Protein AF-A0A8B6LF39-F1 (afdb_monomer_lite)

Structure (mmCIF, N/CA/C/O backbone):
data_AF-A0A8B6LF39-F1
#
_entry.id   AF-A0A8B6LF39-F1
#
loop_
_atom_site.group_PDB
_atom_site.id
_atom_site.type_symbol
_atom_site.label_atom_id
_atom_site.label_alt_id
_atom_site.label_comp_id
_atom_site.label_asym_id
_atom_site.label_entity_id
_atom_site.label_seq_id
_atom_site.pdbx_PDB_ins_code
_atom_site.Cartn_x
_atom_site.Cartn_y
_atom_site.Cartn_z
_atom_site.occupancy
_atom_site.B_iso_or_equiv
_atom_site.auth_seq_id
_atom_site.auth_comp_id
_atom_site.auth_asym_id
_atom_site.auth_atom_id
_atom_site.pdbx_PDB_model_num
ATOM 1 N N . MET A 1 1 ? 17.943 -2.389 -34.095 1.00 38.59 1 MET A N 1
ATOM 2 C CA . MET A 1 1 ? 17.453 -1.691 -32.889 1.00 38.59 1 MET A CA 1
ATOM 3 C C . MET A 1 1 ? 17.084 -2.776 -31.894 1.00 38.59 1 MET A C 1
ATOM 5 O O . MET A 1 1 ? 16.071 -3.432 -32.092 1.00 38.59 1 MET A O 1
ATOM 9 N N . ALA A 1 2 ? 17.974 -3.104 -30.955 1.00 41.03 2 ALA A N 1
ATOM 10 C CA . ALA A 1 2 ? 17.663 -4.109 -29.943 1.00 41.03 2 ALA A CA 1
ATOM 11 C C . ALA A 1 2 ? 16.573 -3.523 -29.042 1.00 41.03 2 ALA A C 1
ATOM 13 O O . ALA A 1 2 ? 16.760 -2.439 -28.491 1.00 41.03 2 ALA A O 1
ATOM 14 N N . ALA A 1 3 ? 15.420 -4.186 -28.971 1.00 47.38 3 ALA A N 1
ATOM 15 C CA . ALA A 1 3 ? 14.384 -3.818 -28.023 1.00 47.38 3 ALA A CA 1
ATOM 16 C C . ALA A 1 3 ? 14.998 -3.888 -26.621 1.00 47.38 3 ALA A C 1
ATOM 18 O O . ALA A 1 3 ? 15.591 -4.901 -26.249 1.00 47.38 3 ALA A O 1
ATOM 19 N N . ILE A 1 4 ? 14.911 -2.795 -25.868 1.00 52.47 4 ILE A N 1
ATOM 20 C CA . ILE A 1 4 ? 15.225 -2.816 -24.445 1.00 52.47 4 ILE A CA 1
ATOM 21 C C . ILE A 1 4 ? 14.146 -3.703 -23.812 1.00 52.47 4 ILE A C 1
ATOM 23 O O . ILE A 1 4 ? 13.035 -3.241 -23.579 1.00 52.47 4 ILE A O 1
ATOM 27 N N . SER A 1 5 ? 14.453 -4.978 -23.561 1.00 60.31 5 SER A N 1
ATOM 28 C CA . SER A 1 5 ? 13.625 -5.878 -22.739 1.00 60.31 5 SER A CA 1
ATOM 29 C C . SER A 1 5 ? 13.776 -5.534 -21.250 1.00 60.31 5 SER A C 1
ATOM 31 O O . SER A 1 5 ? 14.107 -6.390 -20.433 1.00 60.31 5 SER A O 1
ATOM 33 N N . GLY A 1 6 ? 13.651 -4.250 -20.916 1.00 61.75 6 GLY A N 1
ATOM 34 C CA . GLY A 1 6 ? 13.702 -3.747 -19.549 1.00 61.75 6 GLY A CA 1
ATOM 35 C C . GLY A 1 6 ? 12.306 -3.709 -18.941 1.00 61.75 6 GLY A C 1
ATOM 36 O O . GLY A 1 6 ? 11.329 -3.536 -19.667 1.00 61.75 6 GLY A O 1
ATOM 37 N N . ILE A 1 7 ? 12.234 -3.848 -17.616 1.00 70.75 7 ILE A N 1
ATOM 38 C CA . ILE A 1 7 ? 11.012 -3.622 -16.832 1.00 70.75 7 ILE A CA 1
ATOM 39 C C . ILE A 1 7 ? 10.410 -2.273 -17.236 1.00 70.75 7 ILE A C 1
ATOM 41 O O . ILE A 1 7 ? 11.099 -1.251 -17.235 1.00 70.75 7 ILE A O 1
ATOM 45 N N . THR A 1 8 ? 9.134 -2.274 -17.596 1.00 80.00 8 THR A N 1
ATOM 46 C CA . THR A 1 8 ? 8.393 -1.073 -17.969 1.00 80.00 8 THR A CA 1
ATOM 47 C C . THR A 1 8 ? 7.607 -0.520 -16.782 1.00 80.00 8 THR A C 1
ATOM 49 O O . THR A 1 8 ? 7.383 -1.196 -15.779 1.00 80.00 8 THR A O 1
ATOM 52 N N . LEU A 1 9 ? 7.130 0.723 -16.908 1.00 78.75 9 LEU A N 1
ATOM 53 C CA . LEU A 1 9 ? 6.163 1.286 -15.958 1.00 78.75 9 LEU A CA 1
ATOM 54 C C . LEU A 1 9 ? 4.891 0.433 -15.857 1.00 78.75 9 LEU A C 1
ATOM 56 O O . LEU A 1 9 ? 4.316 0.343 -14.778 1.00 78.75 9 LEU A O 1
ATOM 60 N N . ALA A 1 10 ? 4.470 -0.188 -16.964 1.00 80.62 10 ALA A N 1
ATOM 61 C CA . ALA A 1 10 ? 3.313 -1.073 -16.977 1.00 80.62 10 ALA A CA 1
ATOM 62 C C . ALA A 1 10 ? 3.574 -2.321 -16.123 1.00 80.62 10 ALA A C 1
ATOM 64 O O . ALA A 1 10 ? 2.754 -2.634 -15.274 1.00 80.62 10 ALA A O 1
ATOM 65 N N . ASP A 1 11 ? 4.754 -2.938 -16.238 1.00 83.00 11 ASP A N 1
ATOM 66 C CA . ASP A 1 11 ? 5.115 -4.113 -15.430 1.00 83.00 11 ASP A CA 1
ATOM 67 C C . ASP A 1 11 ? 5.159 -3.792 -13.925 1.00 83.00 11 ASP A C 1
ATOM 69 O O . ASP A 1 11 ? 4.712 -4.585 -13.097 1.00 83.00 11 ASP A O 1
ATOM 73 N N . ILE A 1 12 ? 5.668 -2.609 -13.555 1.00 81.50 12 ILE A N 1
ATOM 74 C CA . ILE A 1 12 ? 5.678 -2.144 -12.157 1.00 81.50 12 ILE A CA 1
ATOM 75 C C . ILE A 1 12 ? 4.245 -1.921 -11.661 1.00 81.50 12 ILE A C 1
ATOM 77 O O . ILE A 1 12 ? 3.895 -2.331 -10.553 1.00 81.50 12 ILE A O 1
ATOM 81 N N . ASN A 1 13 ? 3.410 -1.272 -12.472 1.00 81.50 13 ASN A N 1
ATOM 82 C CA . ASN A 1 13 ? 2.025 -0.996 -12.117 1.00 81.50 13 ASN A CA 1
ATOM 83 C C . ASN A 1 13 ? 1.183 -2.277 -12.026 1.00 81.50 13 ASN A C 1
ATOM 85 O O . ASN A 1 13 ? 0.365 -2.395 -11.122 1.00 81.50 13 ASN A O 1
ATOM 89 N N . ASP A 1 14 ? 1.412 -3.256 -12.895 1.00 85.56 14 ASP A N 1
ATOM 90 C CA . ASP A 1 14 ? 0.707 -4.539 -12.869 1.00 85.56 14 ASP A CA 1
ATOM 91 C C . ASP A 1 14 ? 1.111 -5.383 -11.651 1.00 85.56 14 ASP A C 1
ATOM 93 O O . ASP A 1 14 ? 0.278 -6.085 -11.078 1.00 85.56 14 ASP A O 1
ATOM 97 N N . ALA A 1 15 ? 2.368 -5.282 -11.207 1.00 82.25 15 ALA A N 1
ATOM 98 C CA . ALA A 1 15 ? 2.860 -5.997 -10.032 1.00 82.25 15 ALA A CA 1
ATOM 99 C C . ALA A 1 15 ? 2.415 -5.368 -8.701 1.00 82.25 15 ALA A C 1
ATOM 101 O O . ALA A 1 15 ? 2.127 -6.089 -7.747 1.00 82.25 15 ALA A O 1
ATOM 102 N N . VAL A 1 16 ? 2.379 -4.033 -8.614 1.00 82.69 16 VAL A N 1
ATOM 103 C CA . VAL A 1 16 ? 2.175 -3.313 -7.342 1.00 82.69 16 VAL A CA 1
ATOM 104 C C . VAL A 1 16 ? 0.778 -2.692 -7.231 1.00 82.69 16 VAL A C 1
ATOM 106 O O . VAL A 1 16 ? 0.221 -2.598 -6.137 1.00 82.69 16 VAL A O 1
ATOM 109 N N . GLY A 1 17 ? 0.169 -2.319 -8.357 1.00 80.62 17 GLY A N 1
ATOM 110 C CA . GLY A 1 17 ? -1.134 -1.655 -8.433 1.00 80.62 17 GLY A CA 1
ATOM 111 C C . GLY A 1 17 ? -2.281 -2.424 -7.770 1.00 80.62 17 GLY A C 1
ATOM 112 O O . GLY A 1 17 ? -3.017 -1.809 -6.996 1.00 80.62 17 GLY A O 1
ATOM 113 N N . PRO A 1 18 ? -2.430 -3.749 -7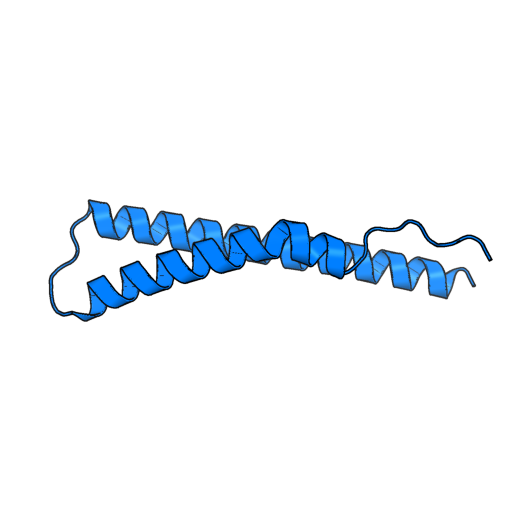.979 1.00 86.69 18 PRO A N 1
ATOM 114 C CA . PRO A 1 18 ? -3.445 -4.534 -7.276 1.00 86.69 18 PRO A CA 1
ATOM 115 C C . PRO A 1 18 ? -3.285 -4.499 -5.748 1.00 86.69 18 PRO A C 1
ATOM 117 O O . PRO A 1 18 ? -4.281 -4.414 -5.033 1.00 86.69 18 PRO A O 1
ATOM 120 N N . GLY A 1 19 ? -2.042 -4.509 -5.249 1.00 80.44 19 GLY A N 1
ATOM 121 C CA . GLY A 1 19 ? -1.737 -4.419 -3.818 1.00 80.44 19 GLY A CA 1
ATOM 122 C C . GLY A 1 19 ? -2.085 -3.051 -3.230 1.00 80.44 19 GLY A C 1
ATOM 123 O O . GLY A 1 19 ? -2.759 -2.985 -2.206 1.00 80.44 19 GLY A O 1
ATOM 124 N N . ILE A 1 20 ? -1.715 -1.961 -3.918 1.00 82.19 20 ILE A N 1
ATOM 125 C CA . ILE A 1 20 ? -2.080 -0.590 -3.512 1.00 82.19 20 ILE A CA 1
ATOM 126 C C . ILE A 1 20 ? -3.600 -0.439 -3.460 1.00 82.19 20 ILE A C 1
ATOM 128 O O . ILE A 1 20 ? -4.129 0.044 -2.465 1.00 82.19 20 ILE A O 1
ATOM 132 N N . ALA A 1 21 ? -4.305 -0.872 -4.507 1.00 85.06 21 ALA A N 1
ATOM 133 C CA . ALA A 1 21 ? -5.757 -0.743 -4.584 1.00 85.06 21 ALA A CA 1
ATOM 134 C C . ALA A 1 21 ? -6.470 -1.556 -3.492 1.00 85.06 21 ALA A C 1
ATOM 136 O O . ALA A 1 21 ? -7.458 -1.088 -2.926 1.00 85.06 21 ALA A O 1
ATOM 137 N N . SER A 1 22 ? -5.964 -2.754 -3.180 1.00 83.94 22 SER A N 1
ATOM 138 C CA . SER A 1 22 ? -6.494 -3.594 -2.103 1.00 83.94 22 SER A CA 1
ATOM 139 C C . SER A 1 22 ? -6.289 -2.953 -0.731 1.00 83.94 22 SER A C 1
ATOM 141 O O . SER A 1 22 ? -7.249 -2.825 0.027 1.00 83.94 22 SER A O 1
ATOM 143 N N . ALA A 1 23 ? -5.069 -2.500 -0.428 1.00 80.12 23 ALA A N 1
ATOM 144 C CA . ALA A 1 23 ? -4.757 -1.854 0.844 1.00 80.12 23 ALA A CA 1
ATOM 145 C C . ALA A 1 23 ? -5.515 -0.522 1.007 1.00 80.12 23 ALA A C 1
ATOM 147 O O . ALA A 1 23 ? -6.083 -0.249 2.060 1.00 80.12 23 ALA A O 1
ATOM 148 N N . GLU A 1 24 ? -5.632 0.280 -0.058 1.00 83.62 24 GLU A N 1
ATOM 149 C CA . GLU A 1 24 ? -6.418 1.520 -0.043 1.00 83.62 24 GLU A CA 1
ATOM 150 C C . GLU A 1 24 ? -7.910 1.253 0.215 1.00 83.62 24 GLU A C 1
ATOM 152 O O . GLU A 1 24 ? -8.563 2.003 0.946 1.00 83.62 24 GLU A O 1
ATOM 157 N N . ALA A 1 25 ? -8.465 0.189 -0.375 1.00 87.69 25 ALA A N 1
ATOM 158 C CA . ALA A 1 25 ? -9.849 -0.208 -0.147 1.00 87.69 25 ALA A CA 1
ATOM 159 C C . ALA A 1 25 ? -10.085 -0.677 1.298 1.00 87.69 25 ALA A C 1
ATOM 161 O O . ALA A 1 25 ? -11.110 -0.315 1.877 1.00 87.69 25 ALA A O 1
ATOM 162 N N . ALA A 1 26 ? -9.142 -1.427 1.877 1.00 80.12 26 ALA A N 1
ATOM 163 C CA . ALA A 1 26 ? -9.204 -1.899 3.259 1.00 80.12 26 ALA A CA 1
ATOM 164 C C . ALA A 1 26 ? -9.158 -0.729 4.258 1.00 80.12 26 ALA A C 1
ATOM 166 O O . ALA A 1 26 ? -10.097 -0.542 5.033 1.00 80.12 26 ALA A O 1
ATOM 167 N N . VAL A 1 27 ? -8.176 0.169 4.115 1.00 81.94 27 VAL A N 1
ATOM 168 C CA . VAL A 1 27 ? -8.063 1.390 4.933 1.00 81.94 27 VAL A CA 1
ATOM 169 C C . VAL A 1 27 ? -9.325 2.254 4.818 1.00 81.94 27 VAL A C 1
ATOM 171 O O . VAL A 1 27 ? -9.863 2.719 5.824 1.00 81.94 27 VAL A O 1
ATOM 174 N N . LYS A 1 28 ? -9.865 2.451 3.606 1.00 85.19 28 LYS A N 1
ATOM 175 C CA . LYS A 1 28 ? -11.118 3.207 3.413 1.00 85.19 28 LYS A CA 1
ATOM 176 C C . LYS A 1 28 ? -12.319 2.545 4.084 1.00 85.19 28 LYS A C 1
ATOM 178 O O . LYS A 1 28 ? -13.163 3.262 4.625 1.00 85.19 28 LYS A O 1
ATOM 183 N N . ALA A 1 29 ? -12.421 1.218 4.032 1.00 81.88 29 ALA A N 1
ATOM 184 C CA . ALA A 1 29 ? -13.501 0.480 4.677 1.00 81.88 29 ALA A CA 1
ATOM 185 C C . ALA A 1 29 ? -13.439 0.627 6.206 1.00 81.88 29 ALA A C 1
ATOM 187 O O . ALA A 1 29 ? -14.461 0.922 6.834 1.00 81.88 29 ALA A O 1
ATOM 188 N N . ASP A 1 30 ? -12.244 0.530 6.784 1.00 76.44 30 ASP A N 1
ATOM 189 C CA . ASP A 1 30 ? -12.036 0.652 8.227 1.00 76.44 30 ASP A CA 1
ATOM 190 C C . ASP A 1 30 ? -12.241 2.089 8.730 1.00 76.44 30 ASP A C 1
ATOM 192 O O . ASP A 1 30 ? -12.916 2.303 9.743 1.00 76.44 30 ASP A O 1
ATOM 196 N N . LEU A 1 31 ? -11.779 3.103 7.987 1.00 80.06 31 LEU A N 1
ATOM 197 C CA . LEU A 1 31 ? -12.082 4.510 8.285 1.00 80.06 31 LEU A CA 1
ATOM 198 C C . LEU A 1 31 ? -13.582 4.817 8.181 1.00 80.06 31 LEU A C 1
ATOM 200 O O . LEU A 1 31 ? -14.123 5.555 9.010 1.00 80.06 31 LEU A O 1
ATOM 204 N N . ALA A 1 32 ? -14.277 4.250 7.192 1.00 82.50 32 ALA A N 1
ATOM 205 C CA . ALA A 1 32 ? -15.724 4.405 7.073 1.00 82.50 32 ALA A CA 1
ATOM 206 C C . ALA A 1 32 ? -16.446 3.789 8.283 1.00 82.50 32 ALA A C 1
ATOM 208 O O . ALA A 1 32 ? -17.336 4.430 8.852 1.00 82.50 32 ALA A O 1
ATOM 209 N N . ALA A 1 33 ? -16.016 2.607 8.736 1.00 72.31 33 ALA A N 1
ATOM 210 C CA . ALA A 1 33 ? -16.533 1.978 9.950 1.00 72.31 33 ALA A CA 1
ATOM 211 C C . ALA A 1 33 ? -16.281 2.843 11.201 1.00 72.31 33 ALA A C 1
ATOM 213 O O . ALA A 1 33 ? -17.197 3.030 12.008 1.00 72.31 33 ALA A O 1
ATOM 214 N N . ALA A 1 34 ? -15.090 3.443 11.318 1.00 71.94 34 ALA A N 1
ATOM 215 C CA . ALA A 1 34 ? -14.711 4.354 12.403 1.00 71.94 34 ALA A CA 1
ATOM 216 C C . ALA A 1 34 ? -15.571 5.627 12.453 1.00 71.94 34 ALA A C 1
ATOM 218 O O . ALA A 1 34 ? -15.961 6.099 13.521 1.00 71.94 34 ALA A O 1
ATOM 219 N N . SER A 1 35 ? -15.886 6.187 11.282 1.00 72.62 35 SER A N 1
ATOM 220 C CA . SER A 1 35 ? -16.617 7.453 11.146 1.00 72.62 35 SER A CA 1
ATOM 221 C C . SER A 1 35 ? -18.101 7.372 11.535 1.00 72.62 35 SER A C 1
ATOM 223 O O . SER A 1 35 ? -18.749 8.400 11.724 1.00 72.62 35 SER A O 1
ATOM 225 N N . SER A 1 36 ? -18.640 6.159 11.708 1.00 75.38 36 SER A N 1
ATOM 226 C CA . SER A 1 36 ? -20.051 5.907 12.042 1.00 75.38 36 SER A CA 1
ATOM 227 C C . SER A 1 36 ? -20.460 6.294 13.475 1.00 75.38 36 SER A C 1
ATOM 229 O O . SER A 1 36 ? -21.618 6.121 13.850 1.00 75.38 36 SER A O 1
ATOM 231 N N . GLY A 1 37 ? -19.533 6.808 14.293 1.00 66.88 37 GLY A 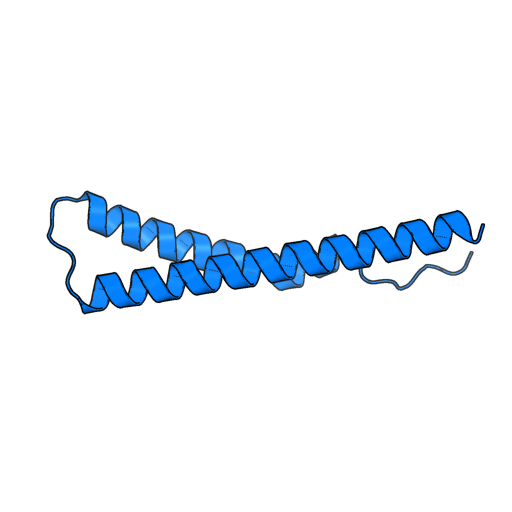N 1
ATOM 232 C CA . GLY A 1 37 ? -19.782 7.183 15.692 1.00 66.88 37 GLY A CA 1
ATOM 233 C C . GLY A 1 37 ? -19.781 6.002 16.670 1.00 66.88 37 GLY A C 1
ATOM 234 O O . GLY A 1 37 ? -19.941 6.200 17.874 1.00 66.88 37 GLY A O 1
ATOM 235 N N . THR A 1 38 ? -19.568 4.782 16.173 1.00 73.19 38 THR A N 1
ATOM 236 C CA . THR A 1 38 ? -19.385 3.583 16.996 1.00 73.19 38 THR A CA 1
ATOM 237 C C . THR A 1 38 ? -17.925 3.502 17.434 1.00 73.19 38 THR A C 1
ATOM 239 O O . THR A 1 38 ? -17.026 3.594 16.602 1.00 73.19 38 THR A O 1
ATOM 242 N N . ALA A 1 39 ? -17.671 3.330 18.733 1.00 72.38 39 ALA A N 1
ATOM 243 C CA . ALA A 1 39 ? -16.313 3.120 19.223 1.00 72.38 39 ALA A CA 1
ATOM 244 C C . ALA A 1 39 ? -15.718 1.859 18.576 1.00 72.38 39 ALA A C 1
ATOM 246 O O . ALA A 1 39 ? -16.282 0.770 18.708 1.00 72.38 39 ALA A O 1
ATOM 247 N N . LEU A 1 40 ? -14.591 2.013 17.879 1.00 78.06 40 LEU A N 1
ATOM 248 C CA . LEU A 1 40 ? -13.854 0.885 17.321 1.00 78.06 40 LEU A CA 1
ATOM 249 C C . LEU A 1 40 ? -13.313 0.005 18.450 1.00 78.06 40 LEU A C 1
ATOM 251 O O . LEU A 1 40 ? -12.787 0.492 19.453 1.00 78.06 40 LEU A O 1
ATOM 255 N N . SER A 1 41 ? -13.418 -1.308 18.272 1.00 83.44 41 SER A N 1
ATOM 256 C CA . SER A 1 41 ? -12.758 -2.269 19.152 1.00 83.44 41 SER A CA 1
ATOM 257 C C . SER A 1 41 ? -11.237 -2.235 18.967 1.00 83.44 41 SER A C 1
ATOM 259 O O . SER A 1 41 ? -10.732 -1.845 17.915 1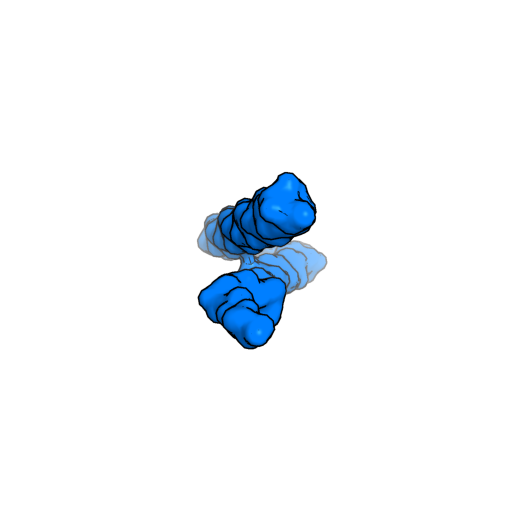.00 83.44 41 SER A O 1
ATOM 261 N N . VAL A 1 42 ? -10.492 -2.714 19.969 1.00 85.44 42 VAL A N 1
ATOM 262 C CA . VAL A 1 42 ? -9.024 -2.854 19.883 1.00 85.44 42 VAL A CA 1
ATOM 263 C C . VAL A 1 42 ? -8.620 -3.694 18.669 1.00 85.44 42 VAL A C 1
ATOM 265 O O . VAL A 1 42 ? -7.687 -3.329 17.970 1.00 85.44 42 VAL A O 1
ATOM 268 N N . ALA A 1 43 ? -9.361 -4.765 18.369 1.00 85.06 43 ALA A N 1
ATOM 269 C CA . ALA A 1 43 ? -9.098 -5.606 17.205 1.00 85.06 43 ALA A CA 1
ATOM 270 C C . ALA A 1 43 ? -9.220 -4.832 15.880 1.00 85.06 43 ALA A C 1
ATOM 272 O O . ALA A 1 43 ? -8.380 -5.000 15.004 1.00 85.06 43 ALA A O 1
ATOM 273 N N . GLN A 1 44 ? -10.220 -3.954 15.752 1.00 81.94 44 GLN A N 1
ATOM 274 C CA . GLN A 1 44 ? -10.393 -3.114 14.560 1.00 81.94 44 GLN A CA 1
ATOM 275 C C . GLN A 1 44 ? -9.303 -2.044 14.449 1.00 81.94 44 GLN A C 1
ATOM 277 O O . GLN A 1 44 ? -8.813 -1.788 13.360 1.00 81.94 44 GLN A O 1
ATOM 282 N N . LEU A 1 45 ? -8.882 -1.448 15.569 1.00 83.56 45 LEU A N 1
ATOM 283 C CA . LEU A 1 45 ? -7.776 -0.483 15.573 1.00 83.56 45 LEU A CA 1
ATOM 284 C C . LEU A 1 45 ? -6.439 -1.137 15.204 1.00 83.56 45 LEU A C 1
ATOM 286 O O . LEU A 1 45 ? -5.642 -0.539 14.490 1.00 83.56 45 LEU A O 1
ATOM 290 N N . THR A 1 46 ? -6.196 -2.363 15.673 1.00 86.81 46 THR A N 1
ATOM 291 C CA . THR A 1 46 ? -5.008 -3.133 15.296 1.00 86.81 46 THR A CA 1
ATOM 292 C C . THR A 1 46 ? -5.035 -3.512 13.818 1.00 86.81 46 THR A C 1
ATOM 294 O O . THR A 1 46 ? -4.006 -3.394 13.162 1.00 86.81 46 THR A O 1
ATOM 297 N N . GLN A 1 47 ? -6.189 -3.921 13.281 1.00 83.69 47 GLN A N 1
ATOM 298 C CA . GLN A 1 47 ? -6.312 -4.224 11.853 1.00 83.69 47 GLN A CA 1
ATOM 299 C C . GLN A 1 47 ? -6.066 -2.982 10.991 1.00 83.69 47 GLN A C 1
ATOM 301 O O . GLN A 1 47 ? -5.243 -3.038 10.085 1.00 83.69 47 GLN A O 1
ATOM 306 N N . LEU A 1 48 ? -6.666 -1.844 11.352 1.00 83.19 48 LEU A N 1
ATOM 307 C CA . LEU A 1 48 ? -6.441 -0.579 10.657 1.00 83.19 48 LEU A CA 1
ATOM 308 C C . LEU A 1 48 ? -4.952 -0.193 10.644 1.00 83.19 48 LEU A C 1
ATOM 310 O O . LEU A 1 48 ? -4.448 0.244 9.616 1.00 83.19 48 LEU A O 1
ATOM 314 N N . GLN A 1 49 ? -4.229 -0.384 11.756 1.00 86.00 49 GLN A N 1
ATOM 315 C CA . GLN A 1 49 ? -2.780 -0.145 11.792 1.00 86.00 49 GLN A CA 1
ATOM 316 C C . GLN A 1 49 ? -2.008 -1.059 10.834 1.00 86.00 49 GLN A C 1
ATOM 318 O O . GLN A 1 49 ? -1.097 -0.586 10.159 1.00 86.00 49 GLN A O 1
ATOM 323 N N . PHE A 1 50 ? -2.367 -2.344 10.754 1.00 88.06 50 PHE A N 1
ATOM 324 C CA . PHE A 1 50 ? -1.746 -3.263 9.798 1.00 88.06 50 PHE A CA 1
ATOM 325 C C . PHE A 1 50 ? -2.007 -2.839 8.353 1.00 88.06 50 PHE A C 1
ATOM 327 O O . PHE A 1 50 ? -1.073 -2.809 7.553 1.00 88.06 50 PHE A O 1
ATOM 334 N N . ASP A 1 51 ? -3.241 -2.460 8.036 1.00 82.50 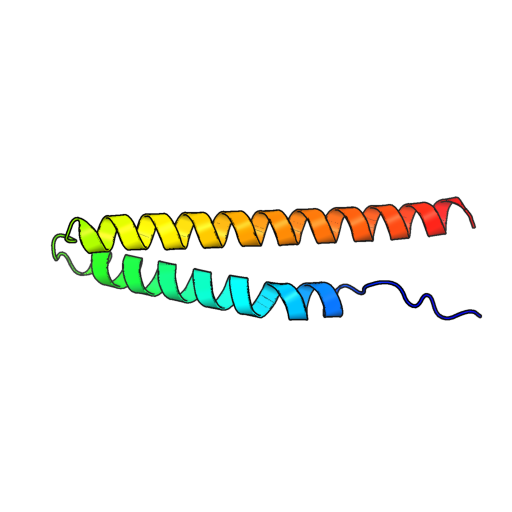51 ASP A N 1
ATOM 335 C CA . ASP A 1 51 ? -3.626 -2.055 6.686 1.00 82.50 51 ASP A CA 1
ATOM 336 C C . ASP A 1 51 ? -2.944 -0.727 6.286 1.00 82.50 51 ASP A C 1
ATOM 338 O O . ASP A 1 51 ? -2.500 -0.563 5.146 1.00 82.50 51 ASP A O 1
ATOM 342 N N . GLU A 1 52 ? -2.780 0.211 7.229 1.00 84.75 52 GLU A N 1
ATOM 343 C CA . GLU A 1 52 ? -2.015 1.452 7.030 1.00 84.75 52 GLU A CA 1
ATOM 344 C C . GLU A 1 52 ? -0.512 1.196 6.816 1.00 84.75 52 GLU A C 1
ATOM 346 O O . GLU A 1 52 ? 0.110 1.814 5.938 1.00 84.75 52 GLU A O 1
ATOM 351 N N . GLU A 1 53 ? 0.088 0.290 7.592 1.00 88.31 53 GLU A N 1
ATOM 352 C CA . GLU A 1 53 ? 1.486 -0.117 7.416 1.00 88.31 53 GLU A CA 1
ATOM 353 C C . GLU A 1 53 ? 1.695 -0.800 6.063 1.00 88.31 53 GLU A C 1
ATOM 355 O O . GLU A 1 53 ? 2.634 -0.455 5.339 1.00 88.31 53 GLU A O 1
ATOM 360 N N . GLU A 1 54 ? 0.801 -1.713 5.681 1.00 85.69 54 GLU A N 1
ATOM 361 C CA . GLU A 1 54 ? 0.847 -2.399 4.393 1.00 85.69 54 GLU A CA 1
ATOM 362 C C . GLU A 1 54 ? 0.755 -1.396 3.237 1.00 85.69 54 GLU A C 1
ATOM 364 O O . GLU A 1 54 ? 1.624 -1.384 2.360 1.00 85.69 54 GLU 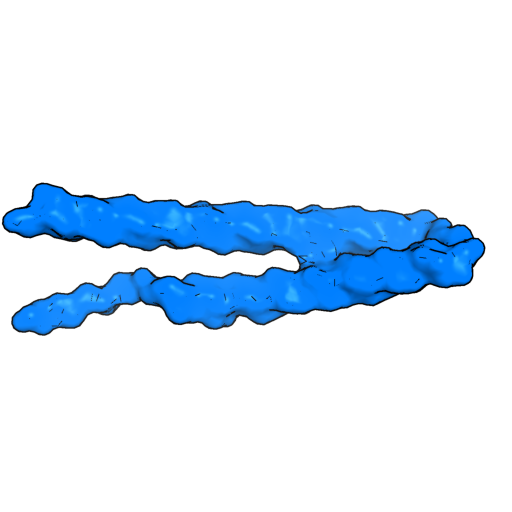A O 1
ATOM 369 N N . PHE A 1 55 ? -0.217 -0.479 3.273 1.00 83.88 55 PHE A N 1
ATOM 370 C CA . PHE A 1 55 ? -0.341 0.580 2.269 1.00 83.88 55 PHE A CA 1
ATOM 371 C C . PHE A 1 55 ? 0.943 1.421 2.157 1.00 83.88 55 PHE A C 1
ATOM 373 O O . PHE A 1 55 ? 1.429 1.701 1.055 1.00 83.88 55 PHE A O 1
ATOM 380 N N . THR A 1 56 ? 1.539 1.783 3.294 1.00 88.50 56 THR A N 1
ATOM 381 C CA . THR A 1 56 ? 2.772 2.582 3.351 1.00 88.50 56 THR A CA 1
ATOM 382 C C . THR A 1 56 ? 3.978 1.832 2.779 1.00 88.50 56 THR A C 1
ATOM 384 O O . THR A 1 56 ? 4.782 2.410 2.033 1.00 88.50 56 THR A O 1
ATOM 387 N N . ILE A 1 57 ? 4.115 0.542 3.093 1.00 88.50 57 ILE A N 1
ATOM 388 C CA . ILE A 1 57 ? 5.188 -0.315 2.575 1.00 88.50 57 ILE A CA 1
ATOM 389 C C . ILE A 1 57 ? 5.053 -0.463 1.061 1.00 88.50 57 ILE A C 1
ATOM 391 O O . ILE A 1 57 ? 6.025 -0.240 0.335 1.00 88.50 57 ILE A O 1
ATOM 395 N N . ILE A 1 58 ? 3.853 -0.774 0.569 1.00 85.81 58 ILE A N 1
ATOM 396 C CA . ILE A 1 58 ? 3.602 -0.950 -0.863 1.00 85.81 58 ILE A CA 1
ATOM 397 C C . ILE A 1 58 ? 3.870 0.362 -1.618 1.00 85.81 58 ILE A C 1
ATOM 399 O O . ILE A 1 58 ? 4.557 0.352 -2.644 1.00 85.81 58 ILE A O 1
ATOM 403 N N . GLY A 1 59 ? 3.424 1.505 -1.089 1.00 86.62 59 GLY A N 1
ATOM 404 C CA . GLY A 1 59 ? 3.727 2.822 -1.661 1.00 86.62 59 GLY A CA 1
ATOM 405 C C . GLY A 1 59 ? 5.231 3.127 -1.705 1.00 86.62 59 GLY A C 1
ATOM 406 O O . GLY A 1 59 ? 5.736 3.667 -2.695 1.00 86.62 59 GLY A O 1
ATOM 407 N N . SER A 1 60 ? 5.973 2.720 -0.672 1.00 88.50 60 SER A N 1
ATOM 408 C CA . SER A 1 60 ? 7.433 2.870 -0.617 1.00 88.50 60 SER A CA 1
ATOM 409 C C . SER A 1 60 ? 8.142 1.991 -1.653 1.00 88.50 60 SER A C 1
ATOM 411 O O . SER A 1 60 ? 9.054 2.464 -2.336 1.00 88.50 60 SER A O 1
ATOM 413 N N . ILE A 1 61 ? 7.697 0.740 -1.824 1.00 88.06 61 ILE A N 1
ATOM 414 C CA . ILE A 1 61 ? 8.208 -0.182 -2.851 1.00 88.06 61 ILE A CA 1
ATOM 415 C C . ILE A 1 61 ? 7.942 0.381 -4.250 1.00 88.06 61 ILE A C 1
ATOM 417 O O . ILE A 1 61 ? 8.858 0.432 -5.071 1.00 88.06 61 ILE A O 1
ATOM 421 N N . TYR A 1 62 ? 6.725 0.863 -4.513 1.00 86.06 62 TYR A N 1
ATOM 422 C CA . TYR A 1 62 ? 6.366 1.474 -5.794 1.00 86.06 62 TYR A CA 1
ATOM 423 C C . TYR A 1 62 ? 7.284 2.656 -6.138 1.00 86.06 62 TYR A C 1
ATOM 425 O O . TYR A 1 62 ? 7.860 2.713 -7.225 1.00 86.06 62 TYR A O 1
ATOM 433 N N . SER A 1 63 ? 7.484 3.569 -5.184 1.00 88.19 63 SER A N 1
ATOM 434 C CA . SER A 1 63 ? 8.368 4.728 -5.350 1.00 88.19 63 SER A CA 1
ATOM 435 C C . SER A 1 63 ? 9.826 4.324 -5.614 1.00 88.19 63 SER A C 1
ATOM 437 O O . SER A 1 63 ? 10.481 4.886 -6.496 1.00 88.19 63 SER A O 1
ATOM 439 N N . ALA A 1 64 ? 10.330 3.309 -4.905 1.00 89.38 64 ALA A N 1
ATOM 440 C CA . ALA A 1 64 ? 11.678 2.784 -5.115 1.00 89.38 64 ALA A CA 1
ATOM 441 C C . ALA A 1 64 ? 11.851 2.184 -6.520 1.00 89.38 64 ALA A C 1
ATOM 443 O O . ALA A 1 64 ? 12.827 2.496 -7.202 1.00 89.38 64 ALA A O 1
ATOM 444 N N . LEU A 1 65 ? 10.880 1.392 -6.987 1.00 86.62 65 LEU A N 1
ATOM 445 C CA . LEU A 1 65 ? 10.901 0.802 -8.330 1.00 86.62 65 LEU A CA 1
ATOM 446 C C . LEU A 1 65 ? 10.865 1.873 -9.428 1.00 86.62 65 LEU A C 1
ATOM 448 O O . LEU A 1 65 ? 11.617 1.788 -10.400 1.00 86.62 65 LEU A O 1
ATOM 452 N N . LEU A 1 66 ? 10.046 2.916 -9.259 1.00 87.06 66 LEU A N 1
ATOM 453 C CA . LEU A 1 66 ? 10.018 4.053 -10.184 1.00 87.06 66 LEU A CA 1
ATOM 454 C C . LEU A 1 66 ? 11.360 4.783 -10.247 1.00 87.06 66 LEU A C 1
ATOM 456 O O . LEU A 1 66 ? 11.794 5.194 -11.327 1.00 87.06 66 LEU A O 1
ATOM 460 N N . LYS A 1 67 ? 12.020 4.950 -9.099 1.00 89.00 67 LYS A N 1
ATOM 461 C CA . LYS A 1 67 ? 13.330 5.5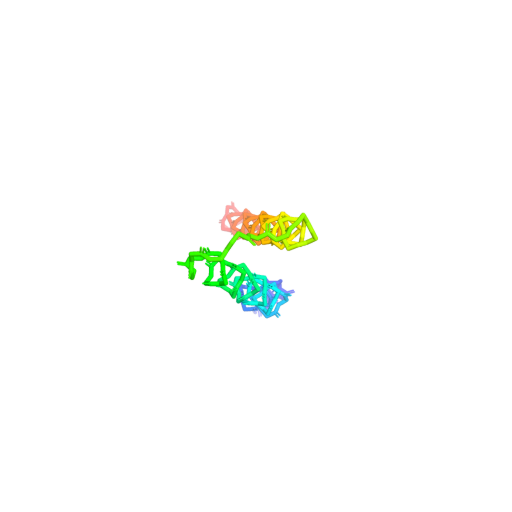96 -9.029 1.00 89.00 67 LYS A CA 1
ATOM 462 C C . LYS A 1 67 ? 14.392 4.791 -9.777 1.00 89.00 67 LYS A C 1
ATOM 464 O O . LYS A 1 67 ? 15.075 5.365 -10.622 1.00 89.00 67 LYS A O 1
ATOM 469 N N . GLU A 1 68 ? 14.482 3.488 -9.519 1.00 87.75 68 GLU A N 1
ATOM 470 C CA . GLU A 1 68 ? 15.407 2.578 -10.211 1.00 87.75 68 GLU A CA 1
ATOM 471 C C . GLU A 1 68 ? 15.187 2.602 -11.729 1.00 87.75 68 GLU A C 1
ATOM 473 O O . GLU A 1 68 ? 16.138 2.748 -12.501 1.00 87.75 68 GLU A O 1
ATOM 478 N N . LEU A 1 69 ? 13.926 2.561 -12.175 1.00 85.94 69 LEU A N 1
ATOM 479 C CA . LEU A 1 69 ? 13.597 2.668 -13.596 1.00 85.94 69 LEU A CA 1
ATOM 480 C C . LEU A 1 69 ? 14.041 4.015 -14.188 1.00 85.94 69 LEU A C 1
ATOM 482 O O . LEU A 1 69 ? 14.642 4.057 -15.263 1.00 85.94 69 LEU A O 1
ATOM 486 N N . SER A 1 70 ? 13.776 5.121 -13.489 1.00 86.44 70 SER A N 1
ATOM 487 C CA . SER A 1 70 ? 14.224 6.458 -13.896 1.00 86.44 70 SER A CA 1
ATOM 488 C C . SER A 1 70 ? 15.749 6.527 -14.023 1.00 86.44 70 SER A C 1
ATOM 490 O O . SER A 1 70 ? 16.266 7.079 -14.996 1.00 86.44 70 SER A O 1
ATOM 492 N N . ASP A 1 71 ? 16.482 5.984 -13.055 1.00 88.94 71 ASP A N 1
ATOM 493 C CA . ASP A 1 71 ? 17.943 6.037 -13.043 1.00 88.94 71 ASP A CA 1
ATOM 494 C C . ASP A 1 71 ? 18.550 5.140 -14.134 1.00 88.94 71 ASP A C 1
ATOM 496 O O . ASP A 1 71 ? 19.515 5.540 -14.794 1.00 88.94 71 ASP A O 1
ATOM 500 N N . LEU A 1 72 ? 17.918 4.002 -14.437 1.00 85.25 72 LEU A N 1
ATOM 501 C CA . LEU A 1 72 ? 18.265 3.164 -15.585 1.00 85.25 72 LEU A CA 1
ATOM 502 C C . LEU A 1 72 ? 18.063 3.904 -16.915 1.00 85.25 72 LEU A C 1
ATOM 504 O O . LEU A 1 72 ? 18.971 3.926 -17.749 1.00 85.25 72 LEU A O 1
ATOM 508 N N . LEU A 1 73 ? 16.919 4.571 -17.101 1.00 84.00 73 LEU A N 1
ATOM 509 C CA . LEU A 1 73 ? 16.644 5.372 -18.301 1.00 84.00 73 LEU A CA 1
ATOM 510 C C . LEU A 1 73 ? 17.652 6.517 -18.465 1.00 84.00 73 LEU A C 1
ATOM 512 O O . LEU A 1 73 ? 18.189 6.711 -19.557 1.00 84.00 73 LEU A O 1
ATOM 516 N N . LYS A 1 74 ? 17.971 7.240 -17.384 1.00 87.25 74 LYS A N 1
ATOM 517 C CA . LYS A 1 74 ? 19.010 8.283 -17.400 1.00 87.25 74 LYS A CA 1
ATOM 518 C C . LYS A 1 74 ? 20.375 7.713 -17.773 1.00 87.25 74 LYS A C 1
ATOM 520 O O . LYS A 1 74 ? 21.071 8.318 -18.583 1.00 87.25 74 LYS A O 1
ATOM 525 N N . SER A 1 75 ? 20.750 6.554 -17.223 1.00 86.56 75 SER A N 1
ATOM 526 C CA . SER A 1 75 ? 22.025 5.897 -17.538 1.00 86.56 75 SER A CA 1
ATOM 527 C C . SER A 1 75 ? 22.130 5.523 -19.016 1.00 86.56 75 SER A C 1
ATOM 529 O O . SER A 1 75 ? 23.197 5.677 -19.607 1.00 86.56 75 SER A O 1
ATOM 531 N N . ILE A 1 76 ? 21.032 5.066 -19.628 1.00 82.38 76 ILE A N 1
ATOM 532 C CA . ILE A 1 76 ? 20.981 4.772 -21.066 1.00 82.38 76 ILE A CA 1
ATOM 533 C C . ILE A 1 76 ? 21.191 6.053 -21.873 1.00 82.38 76 ILE A C 1
ATOM 535 O O . ILE A 1 76 ? 22.068 6.081 -22.731 1.00 82.38 76 ILE A O 1
ATOM 539 N N . VAL A 1 77 ? 20.446 7.119 -21.566 1.00 85.88 77 VAL A N 1
ATOM 540 C CA . VAL A 1 77 ? 20.554 8.403 -22.280 1.00 85.88 77 VAL A CA 1
ATOM 541 C C . VAL A 1 77 ? 21.951 9.013 -22.148 1.00 85.88 77 VAL A C 1
ATOM 543 O O . VAL A 1 77 ? 22.469 9.537 -23.120 1.00 85.88 77 VAL A O 1
ATOM 546 N N . GLN A 1 78 ? 22.587 8.923 -20.977 1.00 83.00 78 GLN A N 1
ATOM 547 C CA . GLN A 1 78 ? 23.944 9.443 -20.755 1.00 83.00 78 GLN A CA 1
ATOM 548 C C . GLN A 1 78 ? 25.044 8.652 -21.477 1.00 83.00 78 GLN A C 1
ATOM 550 O O . GLN A 1 78 ? 26.149 9.163 -21.642 1.00 83.00 78 GLN A O 1
ATOM 555 N N . LYS A 1 79 ? 24.778 7.390 -21.834 1.00 79.00 79 LYS A N 1
ATOM 556 C CA . LYS A 1 79 ? 25.715 6.525 -22.567 1.00 79.00 79 LYS A CA 1
ATOM 557 C C . LYS A 1 79 ? 25.547 6.612 -24.088 1.00 79.00 79 LYS A C 1
ATOM 559 O O . LYS A 1 79 ? 26.362 6.021 -24.795 1.00 79.00 79 LYS A O 1
ATOM 564 N N . MET A 1 80 ? 24.497 7.282 -24.567 1.00 62.41 80 MET A N 1
ATOM 565 C CA . MET A 1 80 ? 24.287 7.617 -25.980 1.00 62.41 80 MET A CA 1
ATOM 566 C C . MET A 1 80 ? 24.958 8.944 -26.322 1.00 62.41 80 MET A C 1
ATOM 568 O O . MET A 1 80 ? 25.454 9.040 -27.465 1.00 62.41 80 MET A O 1
#

Secondary structure (DSSP, 8-state):
-----PPPHHHHHHHHHHHHHHHHHHHHHHHHHHHTSSPPPHHHHHHHHHHHHHHHHHHHHHHHHHHHHHHHHHHHHHH-

pLDDT: mean 80.24, std 10.28, range [38.59, 89.38]

Radius of gyration: 18.55 Å; chains: 1; bounding box: 46×15×53 Å

Sequence (80 aa):
MAAISGITLADINDAVGPGIASAEAAVKADLAAASSGTALSVAQLTQLQFDEEEFTIIGSIYSALLKELSDLLKSIVQKM

Foldseek 3Di:
DDPPPDQDLVNLCVVLVVQLVVLVVQLVVLVVVVVPPDDDDPVSVVSNVVSVVSNVVSVVVSVVVVVVVVVVVVVVVVVD